Protein AF-A0A7S1MRB3-F1 (afdb_monomer)

Organism: Alexandrium catenella (NCBI:txid2925)

pLDDT: mean 74.92, std 15.67, range [28.52, 91.69]

Nearest PDB structures (foldseek):
  8b69-assembly1_C  TM=6.188E-01  e=5.575E-02  Homo sapiens
  5y3t-assembly1_A  TM=5.593E-01  e=1.965E-02  Mus musculus
  5x0w-assembly3_F  TM=5.913E-01  e=7.723E-02  Homo sapiens
  3ddc-assembly1_B  TM=5.994E-01  e=8.243E-02  Mus musculus
  6v97-assembly2_B  TM=6.216E-01  e=1.047E+00  Homo sapiens

Foldseek 3Di:
DDQDKAWAWEEEPPPVGRVDIDIDIDGQQDFPLVVQVVCCDPPNVDHQDPVWFKFADDDDPDDDDTHGGDRGDTGDRYIYTYPDDQCVRPSSVVVVVVVPDDD

Solvent-accessible surface area (backbone atoms only — not comparable to full-atom values): 6122 Å² total; per-residue (Å²): 132,85,76,58,71,34,66,25,40,38,34,39,69,31,75,94,40,65,86,48,69,48,78,46,79,42,53,56,84,40,30,36,50,58,49,44,56,51,32,42,32,84,96,50,40,43,73,75,51,95,87,31,49,49,20,43,51,76,84,68,104,78,88,72,82,70,45,76,60,52,53,84,37,71,59,59,49,44,30,31,30,42,78,44,58,66,80,80,31,70,56,42,37,65,50,50,68,66,71,71,64,78,133

Structure (mmCIF, N/CA/C/O backbone):
data_AF-A0A7S1MRB3-F1
#
_entry.id   AF-A0A7S1MRB3-F1
#
loop_
_atom_site.group_PDB
_atom_site.id
_atom_site.type_symbol
_atom_site.label_atom_id
_atom_site.label_alt_id
_atom_site.label_comp_id
_atom_site.label_asym_id
_atom_site.label_entity_id
_atom_site.label_seq_id
_atom_site.pdbx_PDB_ins_code
_atom_site.Cartn_x
_atom_site.Cartn_y
_atom_site.Cartn_z
_atom_site.occupancy
_atom_site.B_iso_or_equiv
_atom_site.auth_seq_id
_atom_site.auth_comp_id
_atom_site.auth_asym_id
_atom_site.auth_atom_id
_atom_site.pdbx_PDB_model_num
ATOM 1 N N . MET A 1 1 ? -25.639 10.640 1.340 1.00 49.53 1 MET A N 1
ATOM 2 C CA . MET A 1 1 ? -24.690 10.630 0.205 1.00 49.53 1 MET A CA 1
ATOM 3 C C . MET A 1 1 ? -23.921 9.320 0.250 1.00 49.53 1 MET A C 1
ATOM 5 O O . MET A 1 1 ? -23.218 9.091 1.225 1.00 49.53 1 MET A O 1
ATOM 9 N N . SER A 1 2 ? -24.106 8.433 -0.728 1.00 53.72 2 SER A N 1
ATOM 10 C CA . SER A 1 2 ? -23.387 7.154 -0.782 1.00 53.72 2 SER A CA 1
ATOM 11 C C . SER A 1 2 ? -21.913 7.422 -1.079 1.00 53.72 2 SER A C 1
ATOM 13 O O . SER A 1 2 ? -21.591 8.008 -2.112 1.00 53.72 2 SER A O 1
ATOM 15 N N . ALA A 1 3 ? -21.016 7.053 -0.165 1.00 65.75 3 ALA A N 1
ATOM 16 C CA . ALA A 1 3 ? -19.584 7.184 -0.397 1.00 65.75 3 ALA A CA 1
ATOM 17 C C . ALA A 1 3 ? -19.192 6.275 -1.571 1.00 65.75 3 ALA A C 1
ATOM 19 O O . ALA A 1 3 ? -19.309 5.056 -1.471 1.00 65.75 3 ALA A O 1
ATOM 20 N N . GLN A 1 4 ? -18.754 6.856 -2.692 1.00 84.00 4 GLN A N 1
ATOM 21 C CA . GLN A 1 4 ? -18.226 6.069 -3.804 1.00 84.00 4 GLN A CA 1
ATOM 22 C C . GLN A 1 4 ? -16.949 5.362 -3.341 1.00 84.00 4 GLN A C 1
ATOM 24 O O . GLN A 1 4 ? -15.966 6.015 -2.969 1.00 84.00 4 GLN A O 1
ATOM 29 N N . LEU A 1 5 ? -16.983 4.032 -3.341 1.00 89.25 5 LEU A N 1
ATOM 30 C CA . LEU A 1 5 ? -15.836 3.199 -3.007 1.00 89.25 5 LEU A CA 1
ATOM 31 C C . LEU A 1 5 ? -14.908 3.072 -4.221 1.00 89.25 5 LEU A C 1
ATOM 33 O O . LEU A 1 5 ? -15.346 3.029 -5.371 1.00 89.25 5 LEU A O 1
ATOM 37 N N . LEU A 1 6 ? -13.612 3.042 -3.947 1.00 88.25 6 LEU A N 1
ATOM 38 C CA . LEU A 1 6 ? -12.530 2.784 -4.879 1.00 88.25 6 LEU A CA 1
ATOM 39 C C . LEU A 1 6 ? -11.882 1.460 -4.493 1.00 88.25 6 LEU A C 1
ATOM 41 O O . LEU A 1 6 ? -11.444 1.287 -3.353 1.00 88.25 6 LEU A O 1
ATOM 45 N N . LYS A 1 7 ? -11.793 0.552 -5.462 1.00 90.19 7 LYS A N 1
ATOM 46 C CA . LYS A 1 7 ? -11.013 -0.671 -5.333 1.00 90.19 7 LYS A CA 1
ATOM 47 C C . LYS A 1 7 ? -9.556 -0.357 -5.656 1.00 90.19 7 LYS A C 1
ATOM 49 O O . LYS A 1 7 ? -9.236 0.005 -6.784 1.00 90.19 7 LYS A O 1
ATOM 54 N N . VAL A 1 8 ? -8.701 -0.467 -4.651 1.00 88.75 8 VAL A N 1
ATOM 55 C CA . VAL A 1 8 ? -7.260 -0.235 -4.741 1.00 88.75 8 VAL A CA 1
ATOM 56 C C . VAL A 1 8 ? -6.559 -1.575 -4.850 1.00 88.75 8 VAL A C 1
ATOM 58 O O . VAL A 1 8 ? -6.823 -2.476 -4.060 1.00 88.75 8 VAL A O 1
ATOM 61 N N . VAL A 1 9 ? -5.645 -1.699 -5.799 1.00 88.81 9 VAL A N 1
ATOM 62 C CA . VAL A 1 9 ? -4.790 -2.859 -6.008 1.00 88.81 9 VA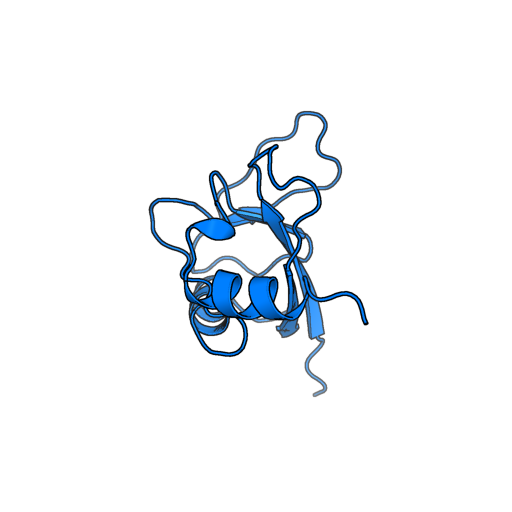L A CA 1
ATOM 63 C C . VAL A 1 9 ? -3.353 -2.431 -5.745 1.00 88.81 9 VAL A C 1
ATOM 65 O O . VAL A 1 9 ? -2.760 -1.664 -6.501 1.00 88.81 9 VAL A O 1
ATOM 68 N N . LEU A 1 10 ? -2.793 -2.938 -4.651 1.00 87.44 10 LEU A N 1
ATOM 69 C CA . LEU A 1 10 ? -1.394 -2.769 -4.285 1.00 87.44 10 LEU A CA 1
ATOM 70 C C . LEU A 1 10 ? -0.585 -3.934 -4.835 1.00 87.44 10 LEU A C 1
ATOM 72 O O . LEU A 1 10 ? -0.905 -5.088 -4.565 1.00 87.44 10 LEU A O 1
ATOM 76 N N . ARG A 1 11 ? 0.486 -3.636 -5.564 1.00 86.38 11 ARG A N 1
ATOM 77 C CA . ARG A 1 11 ? 1.447 -4.631 -6.066 1.00 86.38 11 ARG A CA 1
ATOM 78 C C . ARG A 1 11 ? 2.841 -4.315 -5.539 1.00 86.38 11 ARG A C 1
ATOM 80 O O . ARG A 1 11 ? 3.049 -3.284 -4.900 1.00 86.38 11 ARG A O 1
ATOM 87 N N . THR A 1 12 ? 3.809 -5.180 -5.809 1.00 84.06 12 THR A N 1
ATOM 88 C CA . THR A 1 12 ? 5.220 -4.927 -5.489 1.00 84.06 12 THR A CA 1
ATOM 89 C C . THR A 1 12 ? 6.069 -4.874 -6.753 1.00 84.06 12 THR A C 1
ATOM 91 O O . THR A 1 12 ? 5.794 -5.576 -7.723 1.00 84.06 12 THR A O 1
ATOM 94 N N . THR A 1 13 ? 7.118 -4.045 -6.749 1.00 80.62 13 THR A N 1
ATOM 95 C CA . THR A 1 13 ? 8.139 -4.067 -7.812 1.00 80.62 13 THR A CA 1
ATOM 96 C C . THR A 1 13 ? 9.105 -5.244 -7.688 1.00 80.62 13 THR A C 1
ATOM 98 O O . THR A 1 13 ? 9.937 -5.452 -8.573 1.00 80.62 13 THR A O 1
ATOM 101 N N . ASN A 1 14 ? 9.053 -5.996 -6.587 1.00 81.19 14 ASN A N 1
ATOM 102 C CA . ASN A 1 14 ? 9.930 -7.135 -6.373 1.00 81.19 14 ASN A CA 1
ATOM 103 C C . ASN A 1 14 ? 9.529 -8.296 -7.298 1.00 81.19 14 ASN A C 1
ATOM 105 O O . ASN A 1 14 ? 8.464 -8.890 -7.139 1.00 81.19 14 ASN A O 1
ATOM 109 N N . LYS A 1 15 ? 10.406 -8.637 -8.253 1.00 77.88 15 LYS A N 1
ATOM 110 C CA . LYS A 1 15 ? 10.147 -9.668 -9.273 1.00 77.88 15 LYS A CA 1
ATOM 111 C C . LYS A 1 15 ? 9.886 -11.055 -8.681 1.00 77.88 15 LYS A C 1
ATOM 113 O O . LYS A 1 15 ? 9.142 -11.821 -9.287 1.00 77.88 15 LYS A O 1
ATOM 118 N N . SER A 1 16 ? 10.438 -11.355 -7.503 1.00 80.38 16 SER A N 1
ATOM 119 C CA . SER A 1 16 ? 10.181 -12.615 -6.790 1.00 80.38 16 SER A CA 1
ATOM 120 C C . SER A 1 16 ? 8.726 -12.755 -6.333 1.00 80.38 16 SER A C 1
ATOM 122 O O . SER A 1 16 ? 8.274 -13.859 -6.061 1.00 80.38 16 SER A O 1
ATOM 124 N N . PHE A 1 17 ? 7.979 -11.648 -6.295 1.00 80.06 17 PHE A N 1
ATOM 125 C CA . PHE A 1 17 ? 6.590 -11.578 -5.847 1.00 80.06 17 PHE A CA 1
ATOM 126 C C . PHE A 1 17 ? 5.691 -10.921 -6.903 1.00 80.06 17 PHE A C 1
ATOM 128 O O . PHE A 1 17 ? 4.747 -10.211 -6.567 1.00 80.06 17 PHE A O 1
ATOM 135 N N . LYS A 1 18 ? 5.974 -11.151 -8.191 1.00 73.31 18 LYS A N 1
ATOM 136 C CA . LYS A 1 18 ? 5.210 -10.580 -9.318 1.00 73.31 18 LYS A CA 1
ATOM 137 C C . LYS A 1 18 ? 3.701 -10.879 -9.268 1.00 73.31 18 LYS A C 1
ATOM 139 O O . LYS A 1 18 ? 2.910 -10.075 -9.748 1.00 73.31 18 LYS A O 1
ATOM 144 N N . ASP A 1 19 ? 3.323 -12.008 -8.669 1.00 79.62 19 ASP A N 1
ATOM 145 C CA . ASP A 1 19 ? 1.932 -12.459 -8.549 1.00 79.62 19 ASP A CA 1
ATOM 146 C C . ASP A 1 19 ? 1.268 -11.964 -7.253 1.00 79.62 19 ASP A C 1
ATOM 148 O O . ASP A 1 19 ? 0.060 -12.114 -7.058 1.00 79.62 19 ASP A O 1
ATOM 152 N N . TRP A 1 20 ? 2.042 -11.342 -6.356 1.00 84.25 20 TRP A N 1
ATOM 153 C CA . TRP A 1 20 ? 1.512 -10.770 -5.130 1.00 84.25 20 TRP A CA 1
ATOM 154 C C . TRP A 1 20 ? 0.733 -9.492 -5.435 1.00 84.25 20 TRP A C 1
ATOM 156 O O . TRP A 1 20 ? 1.242 -8.537 -6.030 1.00 84.25 20 TRP A O 1
ATOM 166 N N . LYS A 1 21 ? -0.503 -9.453 -4.947 1.00 86.31 21 LYS A N 1
ATOM 167 C CA . LYS A 1 21 ? -1.342 -8.261 -4.936 1.00 86.31 21 LYS A CA 1
ATOM 168 C C . LYS A 1 21 ? -2.173 -8.215 -3.664 1.00 86.31 21 LYS A C 1
ATOM 170 O O . LYS A 1 21 ? -2.585 -9.251 -3.143 1.00 86.31 21 LYS A O 1
ATOM 175 N N . LEU A 1 22 ? -2.455 -7.008 -3.197 1.00 86.38 22 LEU A N 1
ATOM 176 C CA . LEU A 1 22 ? -3.377 -6.754 -2.104 1.00 86.38 22 LEU A CA 1
ATOM 177 C C . LEU A 1 22 ? -4.494 -5.834 -2.592 1.00 86.38 22 LEU A C 1
ATOM 179 O O . LEU A 1 22 ? -4.240 -4.710 -3.014 1.00 86.38 22 LEU A O 1
ATOM 183 N N . GLU A 1 23 ? -5.730 -6.317 -2.522 1.00 89.31 23 GLU A N 1
ATOM 184 C CA . GLU A 1 23 ? -6.915 -5.562 -2.926 1.00 89.31 23 GLU A CA 1
ATOM 185 C C . GLU A 1 23 ? -7.588 -4.955 -1.686 1.00 89.31 23 GLU A C 1
ATOM 187 O O . GLU A 1 23 ? -7.843 -5.654 -0.704 1.00 89.31 23 GLU A O 1
ATOM 192 N N . VAL A 1 24 ? -7.849 -3.647 -1.712 1.00 89.06 24 VAL A N 1
ATOM 193 C CA . VAL A 1 24 ? -8.422 -2.888 -0.592 1.00 89.06 24 VAL A CA 1
ATOM 194 C C . VAL A 1 24 ? -9.496 -1.945 -1.108 1.00 89.06 24 VAL A C 1
ATOM 196 O O . VAL A 1 24 ? -9.250 -1.144 -2.002 1.00 89.06 24 VAL A O 1
ATOM 199 N N . GLU A 1 25 ? -10.678 -1.986 -0.506 1.00 90.62 25 GLU A N 1
ATOM 200 C CA . GLU A 1 25 ? -11.740 -1.027 -0.806 1.00 90.62 25 GLU A CA 1
ATOM 201 C C . GLU A 1 25 ? -11.706 0.146 0.174 1.00 90.62 25 GLU A C 1
ATOM 203 O O . GLU A 1 25 ? -11.750 -0.024 1.400 1.00 90.62 25 GLU A O 1
ATOM 208 N N . VAL A 1 26 ? -11.617 1.358 -0.373 1.00 89.12 26 VAL A N 1
ATOM 209 C CA . VAL A 1 26 ? -11.575 2.606 0.396 1.00 89.12 26 VAL A CA 1
ATOM 210 C C . VAL A 1 26 ? -12.463 3.677 -0.236 1.00 89.12 26 VAL A C 1
ATOM 212 O O . VAL A 1 26 ? -12.734 3.616 -1.428 1.00 89.12 26 VAL A O 1
ATOM 215 N N . PRO A 1 27 ? -12.924 4.689 0.513 1.00 91.69 27 PRO A N 1
ATOM 216 C CA . PRO A 1 27 ? -13.612 5.834 -0.080 1.00 91.69 27 PRO A CA 1
ATOM 217 C C . PRO A 1 27 ? -12.729 6.552 -1.111 1.00 91.69 27 PRO A C 1
ATOM 219 O O . PRO A 1 27 ? -11.554 6.794 -0.839 1.00 91.69 27 PRO A O 1
ATOM 222 N N . ARG A 1 28 ? -13.293 6.976 -2.250 1.00 87.69 28 ARG A N 1
ATOM 223 C CA . ARG A 1 28 ? -12.573 7.771 -3.272 1.00 87.69 28 ARG A CA 1
ATOM 224 C C . ARG A 1 28 ? -11.960 9.068 -2.738 1.00 87.69 28 ARG A C 1
ATOM 226 O O . ARG A 1 28 ? -10.984 9.556 -3.290 1.00 87.69 28 ARG A O 1
ATOM 233 N N . SER A 1 29 ? -12.530 9.630 -1.675 1.00 90.06 29 SER A N 1
ATOM 234 C CA . SER A 1 29 ? -12.019 10.831 -1.008 1.00 90.06 29 SER A CA 1
ATOM 235 C C . SER A 1 29 ? -10.843 10.564 -0.058 1.00 90.06 29 SER A C 1
ATOM 237 O O . SER A 1 29 ? -10.288 11.515 0.493 1.00 90.06 29 SER A O 1
ATOM 239 N N . MET A 1 30 ? -10.469 9.297 0.165 1.00 91.31 30 MET A N 1
ATOM 240 C CA . MET A 1 30 ? -9.381 8.926 1.067 1.00 91.31 30 MET A CA 1
ATOM 241 C C . MET A 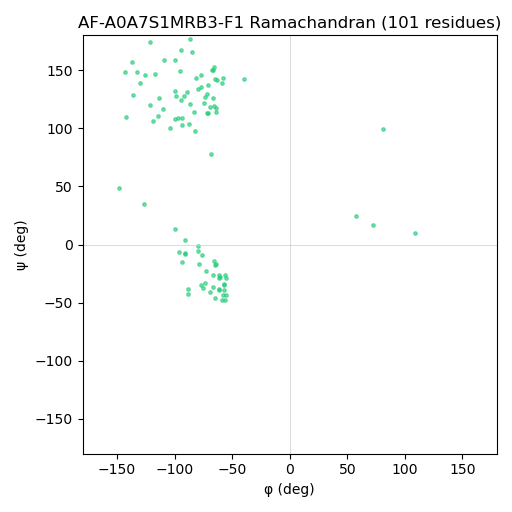1 30 ? -8.033 9.439 0.547 1.00 91.31 30 MET A C 1
ATOM 243 O O . MET A 1 30 ? -7.756 9.425 -0.653 1.00 91.31 30 MET A O 1
ATOM 247 N N . ARG A 1 31 ? -7.182 9.873 1.480 1.00 91.50 31 ARG A N 1
ATOM 248 C CA . ARG A 1 31 ? -5.803 10.295 1.219 1.00 91.50 31 ARG A CA 1
ATOM 249 C C . ARG A 1 31 ? -4.814 9.189 1.558 1.00 91.50 31 ARG A C 1
ATOM 251 O O . ARG A 1 31 ? -5.102 8.303 2.366 1.00 91.50 31 ARG A O 1
ATOM 258 N N . ILE A 1 32 ? -3.620 9.270 0.984 1.00 89.56 32 ILE A N 1
ATOM 259 C CA . ILE A 1 32 ? -2.553 8.282 1.185 1.00 89.56 32 ILE A CA 1
ATOM 260 C C . ILE A 1 32 ? -2.184 8.114 2.661 1.00 89.56 32 ILE A C 1
ATOM 262 O O . ILE A 1 32 ? -1.984 6.985 3.107 1.00 89.56 32 ILE A O 1
ATOM 266 N N . LYS A 1 33 ? -2.150 9.196 3.447 1.00 89.00 33 LYS A N 1
ATOM 267 C CA . LYS A 1 33 ? -1.896 9.127 4.896 1.00 89.00 33 LYS A CA 1
ATOM 268 C C . LYS A 1 33 ? -2.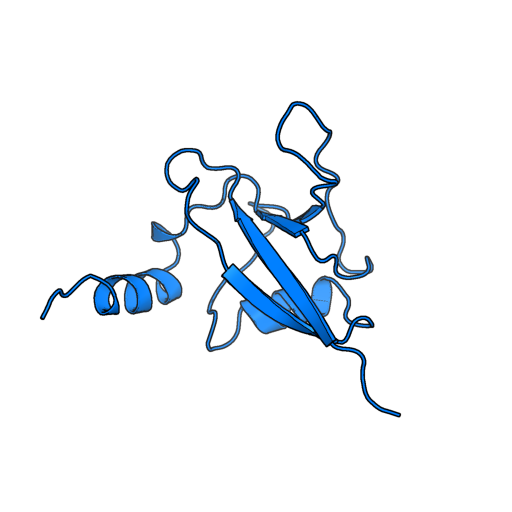871 8.199 5.622 1.00 89.00 33 LYS A C 1
ATOM 270 O O . LYS A 1 33 ? -2.467 7.405 6.474 1.00 89.00 33 LYS A O 1
ATOM 275 N N . ASP A 1 34 ? -4.153 8.293 5.284 1.00 90.62 34 ASP A N 1
ATOM 276 C CA . ASP A 1 34 ? -5.204 7.490 5.908 1.00 90.62 34 ASP A CA 1
ATOM 277 C C . ASP A 1 34 ? -5.200 6.057 5.378 1.00 90.62 34 ASP A C 1
ATOM 279 O O . ASP A 1 34 ? -5.390 5.116 6.152 1.00 90.62 34 ASP A O 1
ATOM 283 N N . LEU A 1 35 ? -4.884 5.875 4.092 1.00 89.25 35 LEU A N 1
ATOM 284 C CA . LEU A 1 35 ? -4.648 4.556 3.513 1.00 89.25 35 LEU A CA 1
ATOM 285 C C . LEU A 1 35 ? -3.494 3.837 4.231 1.00 89.25 35 LEU A C 1
ATOM 287 O O . LEU A 1 35 ? -3.669 2.695 4.643 1.00 89.25 35 LEU A O 1
ATOM 291 N N . ARG A 1 36 ? -2.349 4.499 4.461 1.00 88.12 36 ARG A N 1
ATOM 292 C CA . ARG A 1 36 ? -1.204 3.929 5.201 1.00 88.12 36 ARG A CA 1
ATOM 293 C C . ARG A 1 36 ? -1.614 3.463 6.596 1.00 88.12 36 ARG A C 1
ATOM 295 O O . ARG A 1 36 ? -1.336 2.326 6.965 1.00 88.12 36 ARG A O 1
ATOM 302 N N . LYS A 1 37 ? -2.334 4.306 7.344 1.00 88.44 37 LYS A N 1
ATOM 303 C CA . LYS A 1 37 ? -2.853 3.951 8.677 1.00 88.44 37 LYS A CA 1
ATOM 304 C C . LYS A 1 37 ? -3.817 2.767 8.631 1.00 88.44 37 LYS A C 1
ATOM 306 O O . LYS A 1 37 ? -3.823 1.947 9.545 1.00 88.44 37 LYS A O 1
ATOM 311 N N . ARG A 1 38 ? -4.657 2.682 7.595 1.00 87.31 38 ARG A N 1
ATOM 312 C CA . ARG A 1 38 ? -5.602 1.572 7.413 1.00 87.31 38 ARG A CA 1
ATOM 313 C C . ARG A 1 38 ? -4.881 0.269 7.083 1.00 87.31 38 ARG A C 1
ATOM 315 O O . ARG A 1 38 ? -5.251 -0.767 7.623 1.00 87.31 38 ARG A O 1
ATOM 322 N N . LEU A 1 39 ? -3.861 0.335 6.235 1.00 86.69 39 LEU A N 1
ATOM 323 C CA . LEU A 1 39 ? -3.022 -0.801 5.869 1.00 86.69 39 LEU A CA 1
ATOM 324 C C . LEU A 1 39 ? -2.194 -1.303 7.055 1.00 86.69 39 LEU A C 1
ATOM 326 O O . LEU A 1 39 ? -2.061 -2.508 7.215 1.00 86.69 39 LEU A O 1
ATOM 330 N N . GLU A 1 40 ? -1.709 -0.418 7.927 1.00 86.31 40 GLU A N 1
ATOM 331 C CA . GLU A 1 40 ? -0.958 -0.811 9.128 1.00 86.31 40 GLU A CA 1
ATOM 332 C C . GLU A 1 40 ? -1.827 -1.571 10.146 1.00 86.31 40 GLU A C 1
ATOM 334 O O . GLU A 1 40 ? -1.326 -2.395 10.912 1.00 86.31 40 GLU A O 1
ATOM 339 N N . ARG A 1 41 ? -3.143 -1.338 10.142 1.00 83.00 41 ARG A N 1
ATOM 340 C CA . ARG A 1 41 ? -4.098 -2.005 11.035 1.00 83.00 41 ARG A CA 1
ATOM 341 C C . ARG A 1 41 ? -4.560 -3.357 10.484 1.00 83.00 41 ARG A C 1
ATOM 343 O O . ARG A 1 41 ? -4.399 -3.688 9.308 1.00 83.00 41 ARG A O 1
ATOM 350 N N . ALA A 1 42 ? -5.184 -4.152 11.353 1.00 68.56 42 ALA A N 1
ATOM 351 C CA . ALA A 1 42 ? -5.895 -5.356 10.937 1.00 68.56 42 ALA A CA 1
ATOM 352 C C . ALA A 1 42 ? -7.002 -5.007 9.913 1.00 68.56 42 ALA A C 1
ATOM 354 O O . ALA A 1 42 ? -7.638 -3.958 10.043 1.00 68.56 42 ALA A O 1
ATOM 355 N N . PRO A 1 43 ? -7.257 -5.859 8.903 1.00 72.12 43 PRO A N 1
ATOM 356 C CA . PRO A 1 43 ? -6.698 -7.201 8.701 1.00 72.12 43 PRO A CA 1
ATOM 357 C C . PRO A 1 43 ? -5.411 -7.239 7.852 1.00 72.12 43 PRO A C 1
ATOM 359 O O . PRO A 1 43 ? -4.934 -8.325 7.522 1.00 72.12 43 PRO A O 1
ATOM 362 N N . TYR A 1 44 ? -4.873 -6.086 7.449 1.00 78.25 44 TYR A N 1
ATOM 363 C CA . TYR A 1 44 ? -3.777 -6.008 6.481 1.00 78.25 44 TYR A CA 1
ATOM 364 C C . TYR A 1 44 ? -2.400 -6.080 7.147 1.00 78.25 44 TYR A C 1
ATOM 366 O O . TYR A 1 44 ? -1.537 -6.802 6.657 1.00 78.25 44 TYR A O 1
ATOM 374 N N . GLY A 1 45 ? -2.201 -5.377 8.269 1.00 77.38 45 GLY A N 1
ATOM 375 C CA . GLY A 1 45 ? -0.943 -5.403 9.028 1.00 77.38 45 GLY A CA 1
ATOM 376 C C . GLY A 1 45 ? 0.291 -4.990 8.211 1.00 77.38 45 GLY A C 1
ATOM 377 O O . GLY A 1 45 ? 1.404 -5.414 8.510 1.00 77.38 45 GLY A O 1
ATOM 378 N N . LEU A 1 46 ? 0.087 -4.207 7.152 1.00 82.12 46 LEU A N 1
ATOM 379 C CA . LEU A 1 46 ? 1.088 -3.749 6.203 1.00 82.12 46 LEU A CA 1
ATOM 380 C C . LEU A 1 46 ? 1.611 -2.378 6.636 1.00 82.12 46 LEU A C 1
ATOM 382 O O . LEU A 1 46 ? 0.968 -1.348 6.420 1.00 82.12 46 LEU A O 1
ATOM 386 N N . LYS A 1 47 ? 2.811 -2.351 7.215 1.00 80.38 47 LYS A N 1
ATOM 387 C CA . LYS A 1 47 ? 3.447 -1.101 7.633 1.00 80.38 47 LYS A CA 1
ATOM 388 C C . LYS A 1 47 ? 4.243 -0.488 6.486 1.00 80.38 47 LYS A C 1
ATOM 390 O O . LYS A 1 47 ? 5.344 -0.936 6.190 1.00 80.38 47 LYS A O 1
ATOM 395 N N . ILE A 1 48 ? 3.710 0.560 5.860 1.00 76.81 48 ILE A N 1
ATOM 396 C CA . ILE A 1 48 ? 4.400 1.288 4.784 1.00 76.81 48 ILE A CA 1
ATOM 397 C C . ILE A 1 48 ? 5.370 2.300 5.395 1.00 76.81 48 ILE A C 1
ATOM 399 O O . ILE A 1 48 ? 4.970 3.395 5.796 1.00 76.81 48 ILE A O 1
ATOM 403 N N . THR A 1 49 ? 6.645 1.925 5.485 1.00 67.69 49 THR A N 1
ATOM 404 C CA . THR A 1 49 ? 7.702 2.773 6.052 1.00 67.69 49 THR A CA 1
ATOM 405 C C . THR A 1 49 ? 8.315 3.702 4.999 1.00 67.69 49 THR A C 1
ATOM 407 O O . THR A 1 49 ? 7.978 3.662 3.817 1.00 67.69 49 THR A O 1
ATOM 410 N N . SER A 1 50 ? 9.236 4.570 5.420 1.00 58.59 50 SER A N 1
ATOM 411 C CA . SER A 1 50 ? 10.028 5.423 4.524 1.00 58.59 50 SER A CA 1
ATOM 412 C C . SER A 1 50 ? 10.957 4.640 3.583 1.00 58.59 50 SER A C 1
ATOM 414 O O . SER A 1 50 ? 11.403 5.213 2.592 1.00 58.59 50 SER A O 1
ATOM 416 N N . GLY A 1 51 ? 11.227 3.358 3.866 1.00 56.59 51 GLY A N 1
ATOM 417 C CA . GLY A 1 51 ? 12.122 2.504 3.078 1.00 56.59 51 GLY A CA 1
ATOM 418 C C . GLY A 1 51 ? 11.513 1.946 1.787 1.00 56.59 51 GLY A C 1
ATOM 419 O O . GLY A 1 51 ? 12.256 1.520 0.911 1.00 56.59 51 GLY A O 1
ATOM 420 N N . PHE A 1 52 ? 10.185 1.969 1.643 1.00 67.06 52 PHE A N 1
ATOM 421 C CA . PHE A 1 52 ? 9.485 1.564 0.422 1.00 67.06 52 PHE A CA 1
ATOM 422 C C . PHE A 1 52 ? 8.290 2.489 0.186 1.00 67.06 52 PHE A C 1
ATOM 424 O O . PHE A 1 52 ? 7.315 2.510 0.937 1.00 67.06 52 PHE A O 1
ATOM 431 N N . GLY A 1 53 ? 8.393 3.328 -0.846 1.00 69.44 53 GLY A N 1
ATOM 432 C CA . GLY A 1 53 ? 7.363 4.310 -1.174 1.00 69.44 53 GLY A CA 1
ATOM 433 C C . GLY A 1 53 ? 6.157 3.677 -1.869 1.00 69.44 53 GLY A C 1
ATOM 434 O O . GLY A 1 53 ? 6.312 2.761 -2.680 1.00 69.44 53 GLY A O 1
ATOM 435 N N . LEU A 1 54 ? 4.968 4.219 -1.598 1.00 82.69 54 LEU A N 1
ATOM 436 C CA . LEU A 1 54 ? 3.807 4.045 -2.469 1.00 82.69 54 LEU A CA 1
ATOM 437 C C . LEU A 1 54 ? 4.027 4.864 -3.729 1.00 82.69 54 LEU A C 1
ATOM 439 O O . LEU A 1 54 ? 4.356 6.047 -3.648 1.00 82.69 54 LEU A O 1
ATOM 443 N N . HIS A 1 55 ? 3.839 4.228 -4.871 1.00 84.38 55 HIS A N 1
ATOM 444 C CA . HIS A 1 55 ? 3.915 4.875 -6.163 1.00 84.38 55 HIS A CA 1
ATOM 445 C C . HIS A 1 55 ? 2.632 4.611 -6.930 1.00 84.38 55 HIS A C 1
ATOM 447 O O . HIS A 1 55 ? 2.039 3.539 -6.803 1.00 84.38 55 HIS A O 1
ATOM 453 N N . GLN A 1 56 ? 2.204 5.586 -7.718 1.00 81.25 56 GLN A N 1
ATOM 454 C CA . GLN A 1 56 ? 1.144 5.358 -8.684 1.00 81.25 56 GLN A CA 1
ATOM 455 C C . GLN A 1 56 ? 1.729 4.620 -9.885 1.00 81.25 56 GLN A C 1
ATOM 457 O O . GLN A 1 56 ? 2.793 4.993 -10.385 1.00 81.25 56 GLN A O 1
ATOM 462 N N . CYS A 1 57 ? 1.017 3.597 -10.350 1.00 69.88 57 CYS A N 1
ATOM 463 C CA . CYS A 1 57 ? 1.269 3.013 -11.657 1.00 69.88 57 CYS A CA 1
ATOM 464 C C . CYS A 1 57 ? 0.175 3.497 -12.614 1.00 69.88 57 CYS A C 1
ATOM 466 O O . CYS A 1 57 ? -0.933 2.965 -12.560 1.00 69.88 57 CYS A O 1
ATOM 468 N N . PRO A 1 58 ? 0.427 4.499 -13.470 1.00 62.47 58 PRO A N 1
ATOM 469 C CA . PRO A 1 58 ? -0.369 4.635 -14.684 1.00 62.47 58 PRO A CA 1
ATOM 470 C C . PRO A 1 58 ? -0.138 3.377 -15.548 1.00 62.47 58 PRO A C 1
ATOM 472 O O . PRO A 1 58 ? 0.955 2.814 -15.524 1.00 62.47 58 PRO A O 1
ATOM 475 N N . ASP A 1 59 ? -1.185 2.880 -16.200 1.00 53.16 59 ASP A N 1
ATOM 476 C CA . ASP A 1 59 ? -1.289 1.539 -16.798 1.00 53.16 59 ASP A CA 1
ATOM 477 C C . ASP A 1 59 ? -0.043 0.971 -17.515 1.00 53.16 59 ASP A C 1
ATOM 479 O O . ASP A 1 59 ? 0.640 1.656 -18.272 1.00 53.16 59 ASP A O 1
ATOM 483 N N . GLY A 1 60 ? 0.166 -0.346 -17.350 1.00 53.47 60 GLY A N 1
ATOM 484 C CA . GLY A 1 60 ? 1.096 -1.163 -18.143 1.00 53.47 60 GLY A CA 1
ATOM 485 C C . GLY A 1 60 ? 2.563 -1.064 -17.710 1.00 53.47 60 GLY A C 1
ATOM 486 O O . GLY A 1 60 ? 3.286 -0.157 -18.109 1.00 53.47 60 GLY A O 1
ATOM 487 N N . TYR A 1 61 ? 3.056 -2.045 -16.940 1.00 55.09 61 TYR A N 1
ATOM 488 C CA . TYR A 1 61 ? 4.478 -2.164 -16.572 1.00 55.09 61 TYR A CA 1
ATOM 489 C C . TYR A 1 61 ? 5.349 -2.517 -17.796 1.00 55.09 61 TYR A C 1
ATOM 491 O O . TYR A 1 61 ? 5.766 -3.655 -17.994 1.00 55.09 61 TYR A O 1
ATOM 499 N N . GLY A 1 62 ? 5.608 -1.500 -18.617 1.00 50.50 62 GLY A N 1
ATOM 500 C CA . GLY A 1 62 ? 6.389 -1.515 -19.850 1.00 50.50 62 GLY A CA 1
ATOM 501 C C . GLY A 1 62 ? 7.088 -0.169 -20.066 1.00 50.50 62 GLY A C 1
ATOM 502 O O . GLY A 1 62 ? 6.994 0.407 -21.141 1.00 50.50 62 GLY A O 1
ATOM 503 N N . GLY A 1 63 ? 7.761 0.347 -19.028 1.00 53.44 63 GLY A N 1
ATOM 504 C CA . GLY A 1 63 ? 8.693 1.479 -19.155 1.00 53.44 63 GLY A CA 1
ATOM 505 C C . GLY A 1 63 ? 8.269 2.832 -18.568 1.00 53.44 63 GLY A C 1
ATOM 506 O O . GLY A 1 63 ? 8.966 3.810 -18.820 1.00 53.44 63 GLY A O 1
ATOM 507 N N . MET A 1 64 ? 7.188 2.937 -17.785 1.00 60.28 64 MET A N 1
ATOM 508 C CA . MET A 1 64 ? 6.753 4.234 -17.234 1.00 60.28 64 MET A CA 1
ATOM 509 C C . MET A 1 64 ? 7.244 4.550 -15.813 1.00 60.28 64 MET A C 1
ATOM 511 O O . MET A 1 64 ? 7.471 3.676 -14.975 1.00 60.28 64 MET A O 1
ATOM 515 N N . VAL A 1 65 ? 7.412 5.857 -15.581 1.00 62.50 65 VAL A N 1
ATOM 516 C 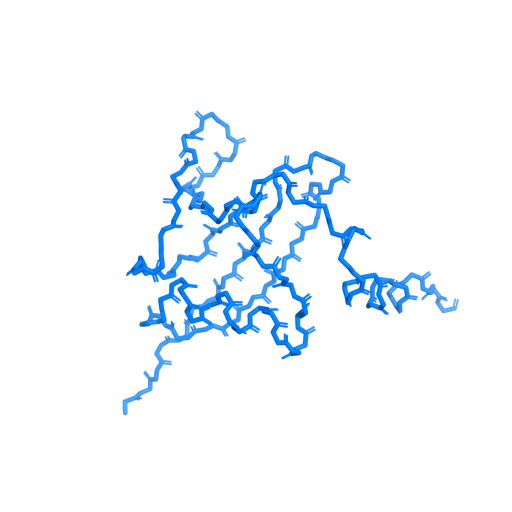CA . VAL A 1 65 ? 7.947 6.491 -14.371 1.00 62.50 65 VAL A CA 1
ATOM 517 C C . VAL A 1 65 ? 7.011 6.266 -13.189 1.00 62.50 65 VAL A C 1
ATOM 519 O O . VAL A 1 65 ? 5.870 6.724 -13.180 1.00 62.50 65 VAL A O 1
ATOM 522 N N . LEU A 1 66 ? 7.522 5.606 -12.154 1.00 73.75 66 LEU A N 1
ATOM 523 C CA . LEU A 1 66 ? 6.822 5.488 -10.884 1.00 73.75 66 LEU A CA 1
ATOM 524 C C . LEU A 1 66 ? 6.827 6.843 -10.182 1.00 73.75 66 LEU A C 1
ATOM 526 O O . LEU A 1 66 ? 7.876 7.326 -9.758 1.00 73.75 66 LEU A O 1
ATOM 530 N N . MET A 1 67 ? 5.649 7.446 -10.038 1.00 79.50 67 MET A N 1
ATOM 531 C CA . MET A 1 67 ? 5.504 8.692 -9.291 1.00 79.50 67 MET A CA 1
ATOM 532 C C . MET A 1 67 ? 5.292 8.383 -7.818 1.00 79.50 67 MET A C 1
ATOM 534 O O . MET A 1 67 ? 4.339 7.691 -7.455 1.00 79.50 67 MET A O 1
ATOM 538 N N . ARG A 1 68 ? 6.190 8.884 -6.966 1.00 83.94 68 ARG A N 1
ATOM 539 C CA . ARG A 1 68 ? 6.085 8.724 -5.515 1.00 83.94 68 ARG A CA 1
ATOM 540 C C . ARG A 1 68 ? 4.872 9.491 -5.000 1.00 83.94 68 ARG A C 1
ATOM 542 O O . ARG A 1 68 ? 4.780 10.697 -5.193 1.00 83.94 68 ARG A O 1
ATOM 549 N N . LEU A 1 69 ? 4.002 8.793 -4.282 1.00 85.25 69 LEU A N 1
ATOM 550 C CA . LEU A 1 69 ? 2.824 9.367 -3.649 1.00 85.25 69 LEU A CA 1
ATOM 551 C C . LEU A 1 69 ? 3.152 9.864 -2.238 1.00 85.25 69 LEU A C 1
ATOM 553 O O . LEU A 1 69 ? 3.752 9.158 -1.412 1.00 85.25 69 LEU A O 1
ATOM 557 N N . THR A 1 70 ? 2.739 11.094 -1.971 1.00 85.38 70 THR A N 1
ATOM 558 C CA . THR A 1 70 ? 2.841 11.788 -0.690 1.00 85.38 70 THR A CA 1
ATOM 559 C C . THR A 1 70 ? 1.558 11.627 0.121 1.00 85.38 70 THR A C 1
ATOM 561 O O . THR A 1 70 ? 0.530 11.180 -0.374 1.00 85.38 70 THR A O 1
ATOM 564 N N . ASP A 1 71 ? 1.606 11.986 1.400 1.00 86.19 71 ASP A N 1
ATOM 565 C CA . ASP A 1 71 ? 0.508 11.778 2.349 1.00 86.19 71 ASP A CA 1
ATOM 566 C C . ASP A 1 71 ? -0.796 12.510 1.992 1.00 86.19 71 ASP A C 1
ATOM 568 O O . ASP A 1 71 ? -1.877 12.024 2.339 1.00 86.19 71 ASP A O 1
ATOM 572 N N . ASN A 1 72 ? -0.697 13.645 1.294 1.00 86.50 72 ASN A N 1
ATOM 573 C CA . ASN A 1 72 ? -1.836 14.482 0.907 1.00 86.50 72 ASN A CA 1
ATOM 574 C C . ASN A 1 72 ? -2.414 14.117 -0.466 1.00 86.50 72 ASN A C 1
ATOM 576 O O . ASN A 1 72 ? -3.477 14.625 -0.840 1.00 86.50 72 ASN A O 1
ATOM 580 N N . ASP A 1 73 ? -1.750 13.232 -1.208 1.00 88.00 73 ASP A N 1
ATOM 581 C CA . ASP A 1 73 ? -2.233 12.808 -2.514 1.00 88.00 73 ASP A CA 1
ATOM 582 C C . ASP A 1 73 ? -3.523 11.982 -2.380 1.00 88.00 73 ASP A C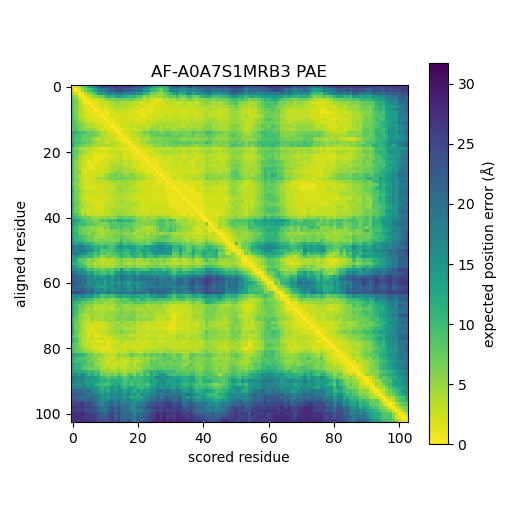 1
ATOM 584 O O . ASP A 1 73 ? -3.773 11.343 -1.344 1.00 88.00 73 ASP A O 1
ATOM 588 N N . PRO A 1 74 ? -4.404 12.032 -3.392 1.00 88.19 74 PRO A N 1
ATOM 589 C CA . PRO A 1 74 ? -5.557 11.149 -3.452 1.00 88.19 74 PRO A CA 1
ATOM 590 C C . PRO A 1 74 ? -5.108 9.696 -3.641 1.00 88.19 74 PRO A C 1
ATOM 592 O O . PRO A 1 74 ? -4.082 9.412 -4.259 1.00 88.19 74 PRO A O 1
ATOM 595 N N . VAL A 1 75 ? -5.896 8.759 -3.117 1.00 87.56 75 VAL A N 1
ATOM 596 C CA . VAL A 1 75 ? -5.680 7.334 -3.384 1.00 87.56 75 VAL A CA 1
ATOM 597 C C . VAL A 1 75 ? -6.054 7.009 -4.834 1.00 87.56 75 VAL A C 1
ATOM 599 O O . VAL A 1 75 ? -7.089 7.452 -5.333 1.00 87.56 75 VAL A O 1
ATOM 602 N N . CYS A 1 76 ? -5.229 6.199 -5.497 1.00 86.38 76 CYS A N 1
ATOM 603 C CA . CYS A 1 76 ? -5.450 5.731 -6.865 1.00 86.38 76 CYS A CA 1
ATOM 604 C C . CYS A 1 76 ? -5.792 4.235 -6.887 1.00 86.38 76 CYS A C 1
ATOM 606 O O . CYS A 1 76 ? -5.486 3.515 -5.939 1.00 86.38 76 CYS A O 1
ATOM 608 N N . ALA A 1 77 ? -6.423 3.772 -7.969 1.00 86.62 77 ALA A N 1
ATOM 609 C CA . ALA A 1 77 ? -6.803 2.367 -8.122 1.00 86.62 77 ALA A CA 1
ATOM 610 C C . ALA A 1 77 ? -5.575 1.447 -8.191 1.00 86.62 77 ALA A C 1
ATOM 612 O O . ALA A 1 77 ? -5.525 0.454 -7.479 1.00 86.62 77 ALA A O 1
ATOM 613 N N . ASP A 1 78 ? -4.559 1.803 -8.978 1.00 84.81 78 ASP A N 1
ATOM 614 C CA . ASP A 1 78 ? -3.358 0.987 -9.151 1.00 84.81 78 ASP A CA 1
ATOM 615 C C . ASP A 1 78 ? -2.147 1.640 -8.490 1.00 84.81 78 ASP A C 1
ATOM 617 O O . ASP A 1 78 ? -1.694 2.735 -8.845 1.00 84.81 78 ASP A O 1
ATOM 621 N N . MET A 1 79 ? -1.622 0.942 -7.488 1.00 86.25 79 MET A N 1
ATOM 622 C CA . MET A 1 79 ? -0.537 1.419 -6.649 1.00 86.25 79 MET A CA 1
ATOM 623 C C . MET A 1 79 ? 0.525 0.340 -6.491 1.00 86.25 79 MET A C 1
ATOM 625 O O . MET A 1 79 ? 0.238 -0.856 -6.447 1.00 86.25 79 MET A O 1
ATOM 629 N N . VAL A 1 80 ? 1.776 0.763 -6.355 1.00 86.56 80 VAL A N 1
ATOM 630 C CA . VAL A 1 80 ? 2.902 -0.151 -6.193 1.00 86.56 80 VAL A CA 1
ATOM 631 C C . VAL A 1 80 ? 3.763 0.238 -5.009 1.00 86.56 80 VAL A C 1
ATOM 633 O O . VAL A 1 80 ? 4.053 1.408 -4.766 1.00 86.56 80 VAL A O 1
ATOM 636 N N . LEU A 1 81 ? 4.186 -0.781 -4.273 1.00 86.75 81 LEU A N 1
ATOM 637 C CA . LEU A 1 81 ? 5.156 -0.696 -3.200 1.00 86.75 81 LEU A CA 1
ATOM 638 C C . LEU A 1 81 ? 6.545 -1.000 -3.772 1.00 86.75 81 LEU A C 1
ATOM 640 O O . LEU A 1 81 ? 6.853 -2.135 -4.147 1.00 86.75 81 LEU A O 1
ATOM 644 N N . MET A 1 82 ? 7.383 0.029 -3.868 1.00 83.19 82 MET A N 1
ATOM 645 C CA . MET A 1 82 ? 8.729 -0.109 -4.425 1.00 83.19 82 MET A CA 1
ATOM 646 C C . MET A 1 82 ? 9.658 -0.810 -3.430 1.00 83.19 82 MET A C 1
ATOM 648 O O . MET A 1 82 ? 9.852 -0.308 -2.331 1.00 83.19 82 MET A O 1
ATOM 652 N N . GLY A 1 83 ? 10.258 -1.939 -3.817 1.00 74.62 83 GLY A N 1
ATOM 653 C CA . GLY A 1 83 ? 11.206 -2.675 -2.965 1.00 74.62 83 GLY A CA 1
ATOM 654 C C . GLY A 1 83 ? 10.551 -3.412 -1.792 1.00 74.62 83 GLY A C 1
ATOM 655 O O . GLY A 1 83 ? 11.230 -3.799 -0.843 1.00 74.62 83 GLY A O 1
ATOM 656 N N . PHE A 1 84 ? 9.233 -3.602 -1.846 1.00 82.56 84 PHE A N 1
ATOM 657 C CA . PHE A 1 84 ? 8.490 -4.297 -0.808 1.00 82.56 84 PHE A CA 1
ATOM 658 C C . PHE A 1 84 ? 8.617 -5.816 -0.928 1.00 82.56 84 PHE A C 1
ATOM 660 O O . PHE A 1 84 ? 8.457 -6.394 -2.004 1.00 82.56 84 PHE A O 1
ATOM 667 N N . ASP A 1 85 ? 8.871 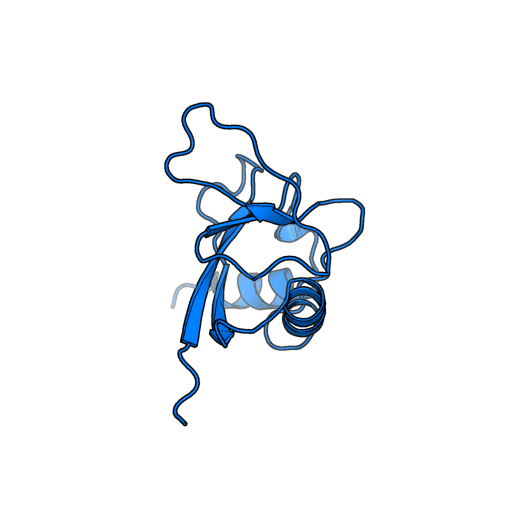-6.454 0.207 1.00 79.69 85 ASP A N 1
ATOM 668 C CA . ASP A 1 85 ? 8.999 -7.897 0.353 1.00 79.69 85 ASP A CA 1
ATOM 669 C C . ASP A 1 85 ? 7.901 -8.388 1.315 1.00 79.69 85 ASP A C 1
ATOM 671 O O . ASP A 1 85 ? 7.982 -8.105 2.520 1.00 79.69 85 ASP A O 1
ATOM 675 N N . PRO A 1 86 ? 6.851 -9.059 0.801 1.00 75.56 86 PRO A N 1
ATOM 676 C CA . PRO A 1 86 ? 5.745 -9.553 1.616 1.00 75.56 86 PRO A CA 1
ATOM 677 C C . PRO A 1 86 ? 6.186 -10.499 2.738 1.00 75.56 86 PRO A C 1
ATOM 679 O O . PRO A 1 86 ? 5.609 -10.451 3.826 1.00 75.56 86 PRO A O 1
ATOM 682 N N . ASP A 1 87 ? 7.229 -11.305 2.521 1.00 75.12 87 ASP 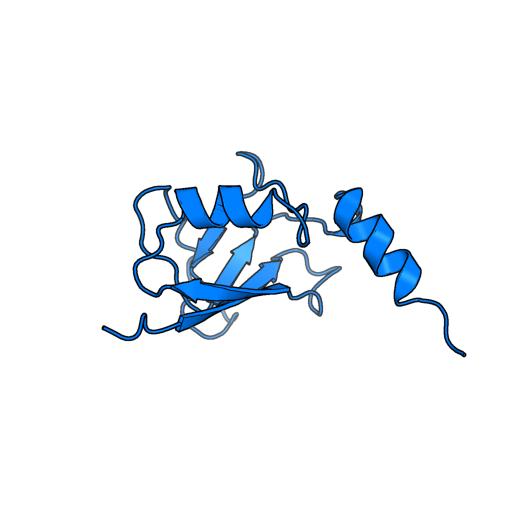A N 1
ATOM 683 C CA . ASP A 1 87 ? 7.686 -12.314 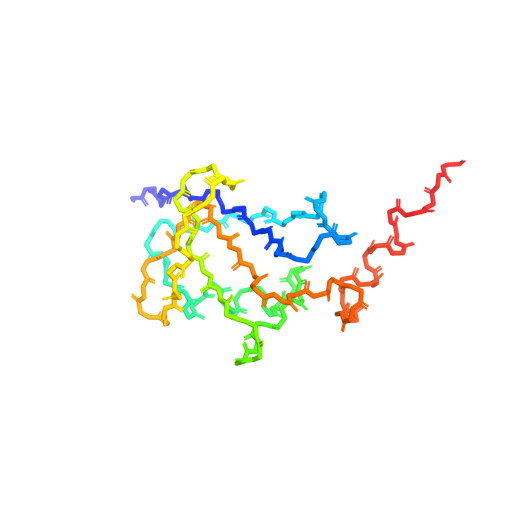3.487 1.00 75.12 87 ASP A CA 1
ATOM 684 C C . ASP A 1 87 ? 8.375 -11.690 4.704 1.00 75.12 87 ASP A C 1
ATOM 686 O O . ASP A 1 87 ? 8.389 -12.266 5.797 1.00 75.12 87 ASP A O 1
ATOM 690 N N . LYS A 1 88 ? 8.892 -10.467 4.552 1.00 72.31 88 LYS A N 1
ATOM 691 C CA . LYS A 1 88 ? 9.483 -9.685 5.647 1.00 72.31 88 LYS A CA 1
ATOM 692 C C . LYS A 1 88 ? 8.441 -8.991 6.526 1.00 72.31 88 LYS A C 1
ATOM 694 O O . LYS A 1 88 ? 8.820 -8.335 7.494 1.00 72.31 88 LYS A O 1
ATOM 699 N N . GLN A 1 89 ? 7.146 -9.119 6.224 1.00 71.31 89 GLN A N 1
ATOM 700 C CA . GLN A 1 89 ? 6.061 -8.583 7.048 1.00 71.31 89 GLN A CA 1
ATOM 701 C C . GLN A 1 89 ? 5.449 -9.695 7.918 1.00 71.31 89 GLN A C 1
ATOM 703 O O . GLN A 1 89 ? 4.702 -10.536 7.408 1.00 71.31 89 GLN A O 1
ATOM 708 N N . PRO A 1 90 ? 5.686 -9.698 9.245 1.00 63.00 90 PRO A N 1
ATOM 709 C CA . PRO A 1 90 ? 5.261 -10.785 10.135 1.00 63.00 90 PRO A CA 1
ATOM 710 C C . PRO A 1 90 ? 3.749 -11.058 10.101 1.00 63.00 90 PRO A C 1
ATOM 712 O O . PRO A 1 90 ? 3.316 -12.207 10.173 1.00 63.00 90 PRO A O 1
ATOM 715 N N . MET A 1 91 ? 2.945 -10.002 9.940 1.00 63.44 91 MET A N 1
ATOM 716 C CA . MET A 1 91 ? 1.481 -10.084 9.883 1.00 63.44 91 MET A CA 1
ATOM 717 C C . MET A 1 91 ? 0.965 -10.680 8.564 1.00 63.44 91 MET A C 1
ATOM 719 O O . MET A 1 91 ? -0.042 -11.388 8.566 1.00 63.44 91 MET A O 1
ATOM 723 N N . LEU A 1 92 ? 1.660 -10.442 7.442 1.00 61.25 92 LEU A N 1
ATOM 724 C CA . LEU A 1 92 ? 1.330 -11.072 6.159 1.00 61.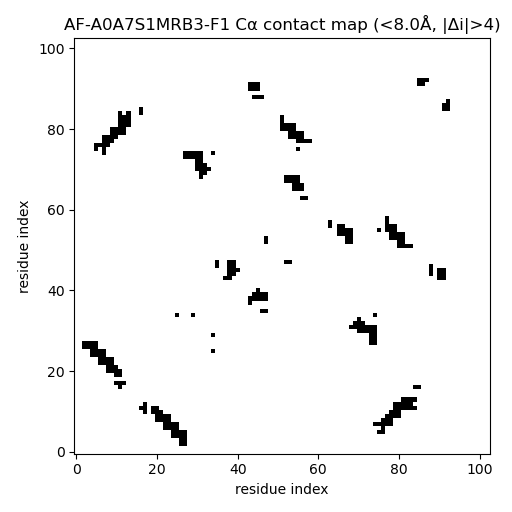25 92 LEU A CA 1
ATOM 725 C C . LEU A 1 92 ? 1.782 -12.533 6.136 1.00 61.25 92 LEU A C 1
ATOM 727 O O . LEU A 1 92 ? 1.036 -13.387 5.660 1.00 61.25 92 LEU A O 1
ATOM 731 N N . ARG A 1 93 ? 2.937 -12.842 6.739 1.00 54.09 93 ARG A N 1
ATOM 732 C CA . ARG A 1 93 ? 3.443 -14.212 6.894 1.00 54.09 93 ARG A CA 1
ATOM 733 C C . ARG A 1 93 ? 2.462 -15.104 7.661 1.00 54.09 93 ARG A C 1
ATOM 735 O O . ARG A 1 93 ? 2.169 -16.208 7.216 1.00 54.09 93 ARG A O 1
ATOM 742 N N . ALA A 1 94 ? 1.872 -14.598 8.748 1.00 53.38 94 ALA A N 1
ATOM 743 C CA . ALA A 1 94 ? 0.862 -15.328 9.522 1.00 53.38 94 ALA A CA 1
ATOM 744 C C . ALA A 1 94 ? -0.406 -15.680 8.712 1.00 53.38 94 ALA A C 1
ATOM 746 O O . ALA A 1 94 ? -1.081 -16.665 9.016 1.00 53.38 94 ALA A O 1
ATOM 747 N N . ARG A 1 95 ? -0.731 -14.899 7.670 1.00 51.03 95 ARG A N 1
ATOM 748 C CA . ARG A 1 95 ? -1.835 -15.188 6.738 1.00 51.03 95 ARG A CA 1
ATOM 749 C C . ARG A 1 95 ? -1.406 -16.072 5.568 1.00 51.03 95 ARG A C 1
ATOM 751 O O . ARG A 1 95 ? -2.163 -16.968 5.208 1.00 51.03 95 ARG A O 1
ATOM 758 N N . ALA A 1 96 ? -0.206 -15.883 5.021 1.00 50.16 96 ALA A N 1
ATOM 759 C CA . ALA A 1 96 ? 0.343 -16.739 3.967 1.00 50.16 96 ALA A CA 1
ATOM 760 C C . ALA A 1 96 ? 0.507 -18.192 4.447 1.00 50.16 96 ALA A C 1
ATOM 762 O O . ALA A 1 96 ? 0.123 -19.120 3.741 1.00 50.16 96 ALA A O 1
ATOM 763 N N . SER A 1 97 ? 0.934 -18.399 5.699 1.00 44.94 97 SER A N 1
ATOM 764 C CA . SER A 1 97 ? 0.993 -19.732 6.318 1.00 44.94 97 SER A CA 1
ATOM 765 C C . SER A 1 97 ? -0.378 -20.395 6.523 1.00 44.94 97 SER A C 1
ATOM 767 O O . SER A 1 97 ? -0.421 -21.600 6.739 1.00 44.94 97 SER A O 1
ATOM 769 N N . LYS A 1 98 ? -1.496 -19.658 6.420 1.00 42.66 98 LYS A N 1
ATOM 770 C CA . LYS A 1 98 ? -2.859 -20.227 6.421 1.00 42.66 98 LYS A CA 1
ATOM 771 C C . LYS A 1 98 ? -3.425 -20.501 5.025 1.00 42.66 98 LYS A C 1
ATOM 773 O O . LYS A 1 98 ? -4.414 -21.213 4.928 1.00 42.66 98 LYS A O 1
ATOM 778 N N . MET A 1 99 ? -2.830 -19.959 3.961 1.00 41.34 99 MET A N 1
ATOM 779 C CA . MET A 1 99 ? -3.252 -20.240 2.577 1.00 41.34 99 MET A CA 1
ATOM 780 C C . MET A 1 99 ? -2.419 -21.344 1.906 1.00 41.34 99 MET A C 1
ATOM 782 O O . MET A 1 99 ? -2.743 -21.752 0.798 1.00 41.34 99 MET A O 1
ATOM 786 N N . ALA A 1 100 ? -1.361 -21.830 2.565 1.00 34.72 100 ALA A N 1
ATOM 787 C CA . ALA A 1 100 ? -0.443 -22.846 2.043 1.00 34.72 100 ALA A CA 1
ATOM 788 C C . ALA A 1 100 ? -0.713 -24.278 2.552 1.00 34.72 100 ALA A C 1
ATOM 790 O O . ALA A 1 100 ? 0.138 -25.147 2.379 1.00 34.72 100 ALA A O 1
ATOM 791 N N . GLN A 1 101 ? -1.864 -24.545 3.178 1.00 28.52 101 GLN A N 1
ATOM 792 C CA . GLN A 1 101 ? -2.304 -25.922 3.415 1.00 28.52 101 GLN A CA 1
ATOM 793 C C . GLN A 1 101 ? -3.296 -26.321 2.317 1.00 28.52 101 GLN A C 1
ATOM 795 O O . GLN A 1 101 ? -4.409 -25.790 2.305 1.00 28.52 101 GLN A O 1
ATOM 800 N N . PRO A 1 102 ? -2.917 -27.209 1.378 1.00 32.78 102 PRO A N 1
ATOM 801 C CA . PRO A 1 102 ? -3.913 -27.917 0.592 1.00 32.78 102 PRO A CA 1
ATOM 802 C C . PRO A 1 102 ? -4.716 -28.850 1.528 1.00 32.78 102 PRO A C 1
ATOM 804 O O . PRO A 1 102 ? -4.193 -29.223 2.584 1.00 32.78 102 PRO A O 1
ATOM 807 N N . PRO A 1 103 ? -5.981 -29.156 1.185 1.00 41.00 103 PRO A N 1
ATOM 808 C CA . PRO A 1 103 ? -6.830 -30.073 1.949 1.00 41.00 103 PRO A CA 1
ATOM 809 C C . PRO A 1 103 ? -6.217 -31.469 2.108 1.00 41.00 103 PRO A C 1
ATOM 811 O O . PRO A 1 103 ? -5.439 -31.883 1.216 1.00 41.00 103 PRO A O 1
#

Mean predicted aligned error: 8.89 Å

Radius of gyration: 14.07 Å; Cα contacts (8 Å, |Δi|>4): 165; chains: 1; bounding box: 37×45×31 Å

Sequence (103 aa):
MSAQLLKVVLRTTNKSFKDWKLEVEVPRSMRIKDLRKRLERAPYGLKITSGFGLHQCPDGYGGMVLMRLTDNDPVCADMVLMGFDPDKQPMLRARASKMAQPP

Secondary structure (DSSP, 8-state):
----EEEEEEEES-GGGTT-EEEEEEETT-BHHHHHHHHHSTTT-----TTS-EEE--S-SSS---EEPPTTSBP-SEEEETT--GGG-HHHHHHHHHHS---